Protein AF-A0A0C9T928-F1 (afdb_monomer_lite)

Radius of gyration: 13.08 Å; chains: 1; bounding box: 31×22×32 Å

Foldseek 3Di:
DQQFDADPVGHTDDHDDPLCPLQEDDPPDPDHPPHHHDYDDCVVPQDDPRNVVPD

pLDDT: mean 85.45, std 6.26, range [59.38, 92.75]

Sequence (55 aa):
DSGWIISPDFKLLLWVPPAYRKGLWWPRTIGLLGARRTSLDLSNFAHGELWIDCY

Organism: Sphaerobolus stellatus (strain SS14) (NCBI:txid990650)

Structure (mmCIF, N/CA/C/O backbone):
data_AF-A0A0C9T928-F1
#
_entry.id   AF-A0A0C9T928-F1
#
loop_
_atom_site.group_PDB
_atom_site.id
_atom_site.type_symbol
_atom_site.label_atom_id
_atom_site.label_alt_id
_atom_site.label_comp_id
_atom_site.label_asym_id
_atom_site.label_entity_id
_atom_site.label_seq_id
_atom_site.pdbx_PDB_ins_code
_atom_site.Cartn_x
_atom_site.Cartn_y
_atom_site.Cartn_z
_atom_site.occupancy
_atom_site.B_iso_or_equiv
_atom_site.auth_seq_id
_atom_site.auth_comp_id
_atom_site.auth_asym_id
_atom_site.auth_atom_id
_atom_site.pdbx_PDB_model_num
ATOM 1 N N . ASP A 1 1 ? 6.912 -11.300 -3.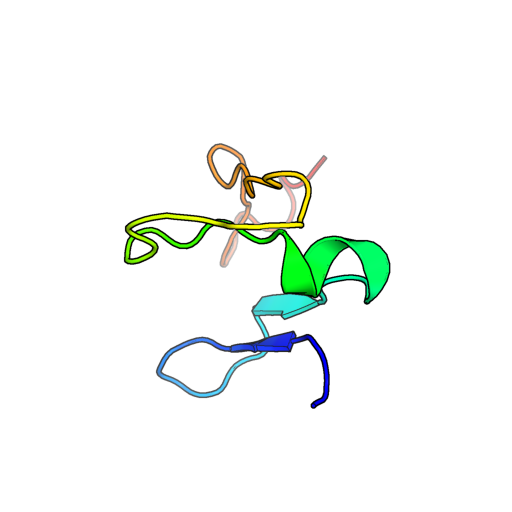552 1.00 59.38 1 ASP A N 1
ATOM 2 C CA . ASP A 1 1 ? 6.206 -11.120 -4.839 1.00 59.38 1 ASP A CA 1
ATOM 3 C C . ASP A 1 1 ? 4.676 -11.221 -4.788 1.00 59.38 1 ASP A C 1
ATOM 5 O O . ASP A 1 1 ? 4.036 -11.462 -5.805 1.00 59.38 1 ASP A O 1
ATOM 9 N N . SER A 1 2 ? 4.031 -10.945 -3.650 1.00 86.19 2 SER A N 1
ATOM 10 C CA . SER A 1 2 ? 2.567 -11.070 -3.541 1.00 86.19 2 SER A CA 1
ATOM 11 C C . SER A 1 2 ? 1.786 -9.875 -4.123 1.00 86.19 2 SER A C 1
ATOM 13 O O . SER A 1 2 ? 0.597 -9.993 -4.412 1.00 86.19 2 SER A O 1
ATOM 15 N N . GLY A 1 3 ? 2.447 -8.730 -4.338 1.00 89.69 3 GLY A N 1
ATOM 16 C CA . GLY A 1 3 ? 1.811 -7.497 -4.819 1.00 89.69 3 GLY A CA 1
ATOM 17 C C . GLY A 1 3 ? 1.062 -6.710 -3.743 1.00 89.69 3 GLY A C 1
ATOM 18 O O . GLY A 1 3 ? 0.438 -5.707 -4.071 1.00 89.69 3 GLY A O 1
ATOM 19 N N . TRP A 1 4 ? 1.124 -7.142 -2.483 1.00 92.75 4 TRP A N 1
ATOM 20 C CA . TRP A 1 4 ? 0.540 -6.421 -1.358 1.00 92.75 4 TRP A CA 1
ATOM 21 C C . TRP A 1 4 ? 1.454 -5.303 -0.865 1.00 92.75 4 TRP A C 1
ATOM 23 O O . TRP A 1 4 ? 2.657 -5.501 -0.695 1.00 92.75 4 TRP A O 1
ATOM 33 N N . ILE A 1 5 ? 0.857 -4.148 -0.588 1.00 90.06 5 ILE A N 1
ATOM 34 C CA . ILE A 1 5 ? 1.444 -3.118 0.262 1.00 90.06 5 ILE A CA 1
ATOM 35 C C . ILE A 1 5 ? 1.159 -3.517 1.700 1.00 90.06 5 ILE A C 1
ATOM 37 O O . ILE A 1 5 ? 0.017 -3.812 2.061 1.00 90.06 5 ILE A O 1
ATOM 41 N N . ILE A 1 6 ? 2.215 -3.548 2.498 1.00 91.06 6 ILE A N 1
ATOM 42 C CA . ILE A 1 6 ? 2.180 -4.019 3.874 1.00 91.06 6 ILE A CA 1
ATOM 43 C C . ILE A 1 6 ? 2.579 -2.853 4.772 1.00 91.06 6 ILE A C 1
ATOM 45 O O . ILE A 1 6 ? 3.500 -2.097 4.450 1.00 91.06 6 ILE A O 1
ATOM 49 N N . SER A 1 7 ? 1.864 -2.685 5.874 1.00 87.31 7 SER A N 1
ATOM 50 C CA . SER A 1 7 ? 2.204 -1.715 6.907 1.00 87.31 7 SER A CA 1
ATOM 51 C C . SER A 1 7 ? 3.473 -2.125 7.676 1.00 87.31 7 SER A C 1
ATOM 53 O O . SER A 1 7 ? 3.897 -3.283 7.616 1.00 87.31 7 SER A O 1
ATOM 55 N N . PRO A 1 8 ? 4.087 -1.206 8.444 1.00 88.69 8 PRO A N 1
ATOM 56 C CA . PRO A 1 8 ? 5.237 -1.535 9.290 1.00 88.69 8 PRO A CA 1
ATOM 57 C C . PRO A 1 8 ? 4.972 -2.644 10.324 1.00 88.69 8 PRO A C 1
ATOM 59 O O . PRO A 1 8 ? 5.907 -3.330 10.721 1.00 88.69 8 PRO A O 1
ATOM 62 N N . ASP A 1 9 ? 3.716 -2.842 10.739 1.00 92.38 9 ASP A N 1
ATOM 63 C CA . ASP A 1 9 ? 3.264 -3.918 11.637 1.00 92.38 9 ASP A CA 1
ATOM 64 C C . ASP A 1 9 ? 2.827 -5.198 10.893 1.00 92.38 9 ASP A C 1
ATOM 66 O O . ASP A 1 9 ? 2.127 -6.038 11.454 1.00 92.38 9 ASP A O 1
ATOM 70 N N . PHE A 1 10 ? 3.254 -5.369 9.638 1.00 89.75 10 PHE A N 1
ATOM 71 C CA . PHE A 1 10 ? 3.021 -6.557 8.807 1.00 89.75 10 PHE A CA 1
ATOM 72 C C . PHE A 1 10 ? 1.557 -6.840 8.431 1.00 89.75 10 PHE A C 1
ATOM 74 O O . PHE A 1 10 ? 1.229 -7.950 8.005 1.00 89.75 10 PHE A O 1
ATOM 81 N N . LYS A 1 11 ? 0.668 -5.845 8.514 1.00 89.25 11 LYS A N 1
ATOM 82 C CA . LYS A 1 11 ? -0.720 -5.981 8.052 1.00 89.25 11 LYS A CA 1
ATOM 83 C C . LYS A 1 11 ? -0.833 -5.664 6.567 1.00 89.25 11 LYS A C 1
ATOM 85 O O . LYS A 1 11 ? -0.180 -4.759 6.048 1.00 89.25 11 LYS A O 1
ATOM 90 N N . LEU A 1 12 ? -1.684 -6.413 5.873 1.00 89.38 12 LEU A N 1
ATOM 91 C CA . LEU A 1 12 ? -1.994 -6.171 4.468 1.00 89.38 12 LEU A CA 1
ATOM 92 C C . LEU A 1 12 ? -2.880 -4.926 4.357 1.00 89.38 12 LEU A C 1
ATOM 94 O O . LEU A 1 12 ? -3.954 -4.889 4.950 1.00 89.38 12 LEU A O 1
ATOM 98 N N . LEU A 1 13 ? -2.429 -3.921 3.607 1.00 87.00 13 LEU A N 1
ATOM 99 C CA . LEU A 1 13 ? -3.173 -2.676 3.407 1.00 87.00 13 LEU A CA 1
ATOM 100 C C . LEU A 1 13 ? -3.961 -2.707 2.101 1.00 87.00 13 LEU A C 1
ATOM 102 O O . LEU A 1 13 ? -5.173 -2.528 2.096 1.00 87.00 13 LEU A O 1
ATOM 106 N N . LEU A 1 14 ? -3.268 -2.943 0.985 1.00 88.88 14 LEU A N 1
ATOM 107 C CA . LEU A 1 14 ? -3.889 -2.990 -0.336 1.00 88.88 14 LEU A CA 1
ATOM 108 C C . LEU A 1 14 ? -3.087 -3.850 -1.302 1.00 88.88 14 LEU A C 1
ATOM 110 O O . LEU A 1 14 ? -1.863 -3.955 -1.202 1.00 88.88 14 LEU A O 1
ATOM 114 N N . TRP A 1 15 ? -3.779 -4.449 -2.261 1.00 91.31 15 TRP A N 1
ATOM 115 C CA . TRP A 1 15 ? -3.154 -5.234 -3.311 1.00 91.31 15 TRP A CA 1
ATOM 116 C C . TRP A 1 15 ? -3.014 -4.418 -4.593 1.00 91.31 15 TRP A C 1
ATOM 118 O O . TRP A 1 15 ? -3.958 -3.775 -5.043 1.00 91.31 15 TRP A O 1
ATOM 128 N N . VAL A 1 16 ? -1.833 -4.470 -5.208 1.00 91.88 16 VAL A N 1
ATOM 129 C CA . VAL A 1 16 ? -1.530 -3.765 -6.454 1.00 91.88 16 VAL A CA 1
ATOM 130 C C . VAL A 1 16 ? -1.581 -4.746 -7.630 1.00 91.88 16 VAL A C 1
ATOM 132 O O . VAL A 1 16 ? -0.805 -5.719 -7.658 1.00 91.88 16 VAL A O 1
ATOM 135 N N . PRO A 1 17 ? -2.412 -4.486 -8.656 1.00 92.56 17 PRO A N 1
ATOM 136 C CA . PRO A 1 17 ? -2.443 -5.308 -9.858 1.00 92.56 17 PRO A CA 1
ATOM 137 C C . PRO A 1 17 ? -1.089 -5.331 -10.588 1.00 92.56 17 PRO A C 1
ATOM 139 O O . PRO A 1 17 ? -0.439 -4.286 -10.684 1.00 92.56 17 PRO A O 1
ATOM 142 N N . PRO A 1 18 ? -0.654 -6.481 -11.152 1.00 90.75 18 PRO A N 1
ATOM 143 C CA . PRO A 1 18 ? 0.654 -6.628 -11.802 1.00 90.75 18 PRO A CA 1
ATOM 144 C C . PRO A 1 18 ? 0.985 -5.547 -12.834 1.00 90.75 18 PRO A C 1
ATOM 146 O O . PRO A 1 18 ? 2.120 -5.072 -12.872 1.00 90.75 18 PRO A O 1
ATOM 149 N N . ALA A 1 19 ? -0.012 -5.120 -13.615 1.00 90.75 19 ALA A N 1
ATOM 150 C CA . ALA A 1 19 ? 0.134 -4.101 -14.652 1.00 90.75 19 ALA A CA 1
ATOM 151 C C . ALA A 1 19 ? 0.642 -2.749 -14.116 1.00 90.75 19 ALA A C 1
ATOM 153 O O . ALA A 1 19 ? 1.346 -2.034 -14.827 1.00 90.75 19 ALA A O 1
ATOM 154 N N . TYR A 1 20 ? 0.337 -2.415 -12.860 1.00 89.69 20 TYR A N 1
ATOM 155 C CA . TYR A 1 20 ? 0.675 -1.121 -12.262 1.00 89.69 20 TYR A CA 1
ATOM 156 C C . TYR A 1 20 ? 1.939 -1.154 -11.402 1.00 89.69 20 TYR A C 1
ATOM 158 O O . TYR A 1 20 ? 2.516 -0.106 -11.129 1.00 89.69 20 TYR A O 1
ATOM 166 N N . ARG A 1 21 ? 2.427 -2.337 -11.008 1.00 88.81 21 ARG A N 1
ATOM 167 C CA . ARG A 1 21 ? 3.541 -2.478 -10.047 1.00 88.81 21 ARG A CA 1
ATOM 168 C C . ARG A 1 21 ? 4.827 -1.801 -10.511 1.00 88.81 21 ARG A C 1
ATOM 170 O O . ARG A 1 21 ? 5.475 -1.127 -9.721 1.00 88.81 21 ARG A O 1
ATOM 177 N N . LYS A 1 22 ? 5.177 -1.949 -11.794 1.00 87.94 22 LYS A N 1
ATOM 178 C CA . LYS A 1 22 ? 6.380 -1.323 -12.373 1.00 87.94 22 LYS A CA 1
ATOM 179 C C . LYS A 1 22 ? 6.269 0.197 -12.450 1.00 87.94 22 LYS A C 1
ATOM 181 O O . LYS A 1 22 ? 7.285 0.873 -12.420 1.00 87.94 22 LYS A O 1
ATOM 186 N N . GLY A 1 23 ? 5.051 0.714 -12.588 1.00 90.62 23 GLY A N 1
ATOM 187 C CA . GLY A 1 23 ? 4.777 2.138 -12.727 1.00 90.62 23 GLY A CA 1
ATOM 188 C C . GLY A 1 23 ? 4.492 2.859 -11.415 1.00 90.62 23 GLY A C 1
ATOM 189 O O . GLY A 1 23 ? 4.353 4.083 -11.425 1.00 90.62 23 GLY A O 1
ATOM 190 N N . LEU A 1 24 ? 4.360 2.118 -10.312 1.00 90.31 24 LEU A N 1
ATOM 191 C CA . LEU A 1 24 ? 3.877 2.649 -9.048 1.00 90.31 24 LEU A CA 1
ATOM 192 C C . LEU A 1 24 ? 4.876 3.653 -8.466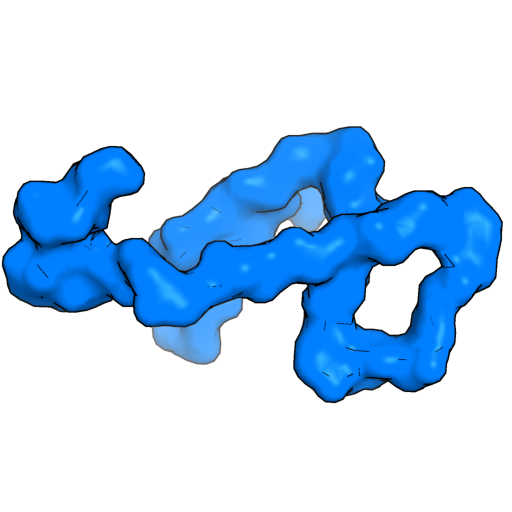 1.00 90.31 24 LEU A C 1
ATOM 194 O O . LEU A 1 24 ? 6.030 3.330 -8.183 1.00 90.31 24 LEU A O 1
ATOM 198 N N . TRP A 1 25 ? 4.411 4.887 -8.309 1.00 89.50 25 TRP A N 1
ATOM 199 C CA . TRP A 1 25 ? 5.197 5.999 -7.808 1.00 89.50 25 TRP A CA 1
ATOM 200 C C . TRP A 1 25 ? 5.105 6.063 -6.290 1.00 89.50 25 TRP A C 1
ATOM 202 O O . TRP A 1 25 ? 4.048 6.369 -5.736 1.00 89.50 25 TRP A O 1
ATOM 212 N N . TRP A 1 26 ? 6.223 5.818 -5.618 1.00 85.06 26 TRP A N 1
ATOM 213 C CA . TRP A 1 26 ? 6.316 5.909 -4.168 1.00 85.06 26 TRP A CA 1
ATOM 214 C C . TRP A 1 26 ? 6.787 7.303 -3.747 1.00 85.06 26 TRP A C 1
ATOM 216 O O . TRP A 1 26 ? 7.488 7.968 -4.512 1.00 85.06 26 TRP A O 1
ATOM 226 N N . PRO A 1 27 ? 6.512 7.738 -2.505 1.00 81.44 27 PRO A N 1
ATOM 227 C CA . PRO A 1 27 ? 7.040 9.001 -1.983 1.00 81.44 27 PRO A CA 1
ATOM 228 C C . PRO A 1 27 ? 8.573 9.119 -2.060 1.00 81.44 27 PRO A C 1
ATOM 230 O O . PRO A 1 27 ? 9.103 10.219 -2.134 1.00 81.44 27 PRO A O 1
ATOM 233 N N . ARG A 1 28 ? 9.291 7.984 -2.072 1.00 80.88 28 ARG A N 1
ATOM 234 C CA . ARG A 1 28 ? 10.757 7.911 -2.214 1.00 80.88 28 ARG A CA 1
ATOM 235 C C . ARG A 1 28 ? 11.245 7.622 -3.642 1.00 80.88 28 ARG A C 1
ATOM 237 O O . ARG A 1 28 ? 12.441 7.437 -3.846 1.00 80.88 28 ARG A O 1
ATOM 244 N N . THR A 1 29 ? 10.358 7.562 -4.634 1.00 84.88 29 THR A N 1
ATOM 245 C CA . THR A 1 29 ? 10.752 7.382 -6.038 1.00 84.88 29 THR A CA 1
ATOM 246 C C . THR A 1 29 ? 11.283 8.703 -6.596 1.00 84.88 29 THR A C 1
ATOM 248 O O . THR A 1 29 ? 10.567 9.697 -6.619 1.00 84.88 29 THR A O 1
ATOM 251 N N . ILE A 1 30 ? 12.537 8.710 -7.060 1.00 80.75 30 ILE A N 1
ATOM 252 C CA . ILE A 1 30 ? 13.199 9.901 -7.630 1.00 80.75 30 ILE A CA 1
ATOM 253 C C . ILE A 1 30 ? 12.924 10.021 -9.140 1.00 80.75 30 ILE A C 1
ATOM 255 O O . ILE A 1 30 ? 12.859 11.117 -9.687 1.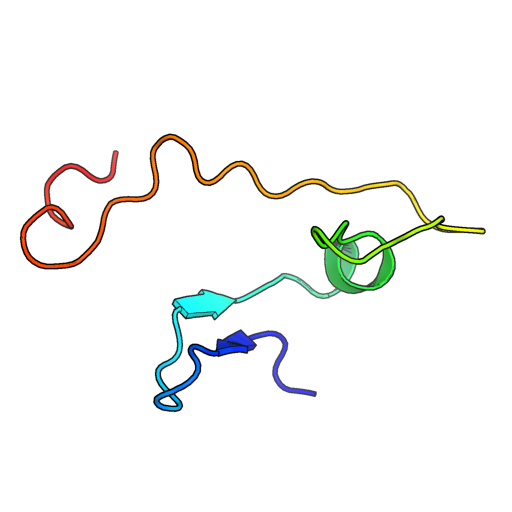00 80.75 30 ILE A O 1
ATOM 259 N N . GLY A 1 31 ? 12.714 8.895 -9.823 1.00 80.56 31 GLY A N 1
ATOM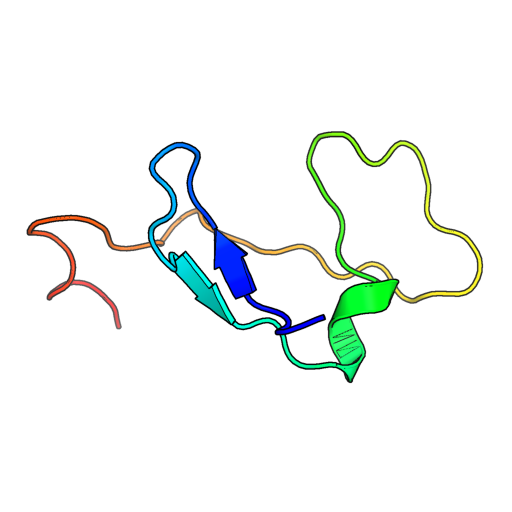 260 C CA . GLY A 1 31 ? 12.443 8.848 -11.255 1.00 80.56 31 GLY A CA 1
ATOM 261 C C . GLY A 1 31 ? 11.997 7.458 -11.691 1.00 80.56 31 GLY A C 1
ATOM 262 O O . GLY A 1 31 ? 12.320 6.464 -11.042 1.00 80.56 31 GLY A O 1
ATOM 263 N N . LEU A 1 32 ? 11.248 7.400 -12.792 1.00 84.50 32 LEU A N 1
ATOM 264 C CA . LEU A 1 32 ? 10.790 6.161 -13.409 1.00 84.50 32 LEU A CA 1
ATOM 265 C C . LEU A 1 32 ? 11.168 6.175 -14.893 1.00 84.50 32 LEU A C 1
ATOM 267 O O . LEU A 1 32 ? 10.808 7.106 -15.609 1.00 84.50 32 LEU A O 1
ATOM 271 N N . LEU A 1 33 ? 11.877 5.142 -15.352 1.00 82.25 33 LEU A N 1
ATOM 272 C CA . LEU A 1 33 ? 12.273 4.973 -16.751 1.00 82.25 33 LEU A CA 1
ATOM 273 C C . LEU A 1 33 ? 11.552 3.764 -17.353 1.00 82.25 33 LEU A C 1
ATOM 275 O O . LEU A 1 33 ? 11.489 2.705 -16.735 1.00 82.25 33 LEU A O 1
ATOM 279 N N . GLY A 1 34 ? 11.010 3.920 -18.564 1.00 83.19 34 GLY A N 1
ATOM 280 C CA . GLY A 1 34 ? 10.424 2.810 -19.327 1.00 83.19 34 GLY A CA 1
ATOM 281 C C . GLY A 1 34 ? 9.095 2.254 -18.795 1.00 83.19 34 GLY A C 1
ATOM 282 O O . GLY A 1 34 ? 8.648 1.211 -19.265 1.00 83.19 34 GLY A O 1
ATOM 283 N N . ALA A 1 35 ? 8.444 2.926 -17.843 1.00 85.75 35 ALA A N 1
ATOM 284 C CA . ALA A 1 35 ? 7.118 2.557 -17.355 1.00 85.75 35 ALA A CA 1
ATOM 285 C C . ALA A 1 35 ? 6.221 3.791 -17.208 1.00 85.75 35 ALA A C 1
ATOM 287 O O . ALA A 1 35 ? 6.686 4.896 -16.923 1.00 85.75 35 ALA A O 1
ATOM 288 N N . ARG A 1 36 ? 4.912 3.601 -17.400 1.00 88.44 36 ARG A N 1
ATOM 289 C CA . ARG A 1 36 ? 3.932 4.669 -17.196 1.00 88.44 36 ARG A CA 1
ATOM 290 C C . ARG A 1 36 ? 3.793 4.937 -15.702 1.00 88.44 36 ARG A C 1
ATOM 292 O O . ARG A 1 36 ? 3.450 4.029 -14.946 1.00 88.44 36 ARG A O 1
ATOM 299 N N . ARG A 1 37 ? 4.020 6.187 -15.291 1.00 88.69 37 ARG A N 1
ATOM 300 C CA . ARG A 1 37 ? 3.816 6.611 -13.902 1.00 88.69 37 ARG A CA 1
ATOM 301 C C . ARG A 1 37 ? 2.375 6.327 -13.481 1.00 88.69 37 ARG A C 1
ATOM 303 O O . ARG A 1 37 ? 1.436 6.763 -14.140 1.00 88.69 37 ARG A O 1
ATOM 310 N N . THR A 1 38 ? 2.234 5.617 -12.372 1.00 90.25 38 THR A N 1
ATOM 311 C CA . THR A 1 38 ? 0.971 5.327 -11.700 1.00 90.25 38 THR A CA 1
ATOM 312 C C . THR A 1 38 ? 1.084 5.858 -10.280 1.00 90.25 38 THR A C 1
ATOM 314 O O . THR A 1 38 ? 1.930 5.401 -9.517 1.00 90.25 38 THR A O 1
ATOM 317 N N . SER A 1 39 ? 0.284 6.858 -9.929 1.00 89.50 39 SER A N 1
ATOM 318 C CA . SER A 1 39 ? 0.196 7.369 -8.560 1.00 89.50 39 SER A CA 1
ATOM 319 C C . SER A 1 39 ? -0.994 6.742 -7.859 1.00 89.50 39 SER A C 1
ATOM 321 O O . SER A 1 39 ? -2.063 6.616 -8.454 1.00 89.50 39 SER A O 1
ATOM 323 N N . LEU A 1 40 ? -0.808 6.382 -6.595 1.00 87.88 40 LEU A N 1
ATOM 324 C CA . LEU A 1 40 ? -1.903 5.979 -5.733 1.00 87.88 40 LEU A CA 1
ATOM 325 C C . LEU A 1 40 ? -2.407 7.217 -4.993 1.00 87.88 40 LEU A C 1
ATOM 327 O O . LEU A 1 40 ? -1.652 7.830 -4.240 1.00 87.88 40 LEU A O 1
ATOM 331 N N . ASP A 1 41 ? -3.654 7.594 -5.246 1.00 86.94 41 ASP A N 1
ATOM 332 C CA . ASP A 1 41 ? -4.334 8.614 -4.460 1.00 86.94 41 ASP A CA 1
ATOM 333 C C . ASP A 1 41 ? -4.959 7.949 -3.232 1.00 86.94 41 ASP A C 1
ATOM 335 O O . ASP A 1 41 ? -5.773 7.037 -3.356 1.00 86.94 41 ASP A O 1
ATOM 339 N N . LEU A 1 42 ? -4.522 8.377 -2.051 1.00 83.56 42 LEU A N 1
ATOM 340 C CA . LEU A 1 42 ? -4.999 7.886 -0.757 1.00 83.56 42 LEU A CA 1
ATOM 341 C C . LEU A 1 42 ? -5.742 8.973 0.027 1.00 83.56 42 LEU A C 1
ATOM 343 O O . LEU A 1 42 ? -6.005 8.790 1.212 1.00 83.56 42 LEU A O 1
ATOM 347 N N . SER A 1 43 ? -6.068 10.104 -0.606 1.00 85.75 43 SER A N 1
ATOM 348 C CA . SER A 1 43 ? -6.742 11.233 0.049 1.00 85.75 43 SER A CA 1
ATOM 349 C C . SER A 1 43 ? -8.076 10.844 0.692 1.00 85.75 43 SER A C 1
ATOM 351 O O . SER A 1 43 ? -8.397 11.345 1.764 1.00 85.75 4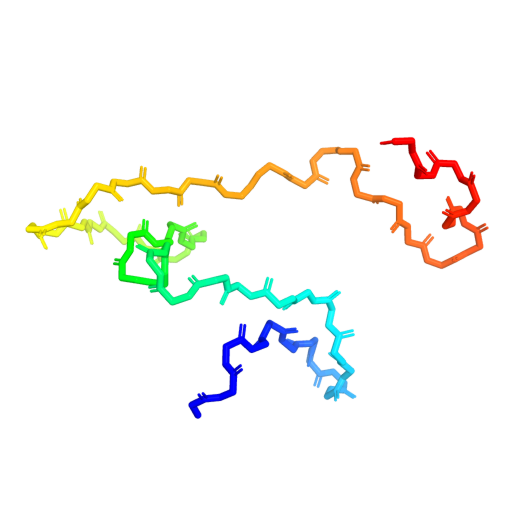3 SER A O 1
ATOM 353 N N . ASN A 1 44 ? -8.795 9.895 0.087 1.00 82.81 44 ASN A N 1
ATOM 354 C CA . ASN A 1 44 ? -10.067 9.361 0.580 1.00 82.81 44 ASN A CA 1
ATOM 355 C C . ASN A 1 44 ? -9.942 7.927 1.119 1.00 82.81 44 ASN A C 1
ATOM 357 O O . ASN A 1 44 ? -10.908 7.169 1.117 1.00 82.81 44 ASN A O 1
ATOM 361 N N . PHE A 1 45 ? -8.744 7.509 1.533 1.00 82.88 45 PHE A N 1
ATOM 362 C CA . PHE A 1 45 ? -8.550 6.159 2.049 1.00 82.88 45 PHE A CA 1
ATOM 363 C C . PHE A 1 45 ? -9.159 6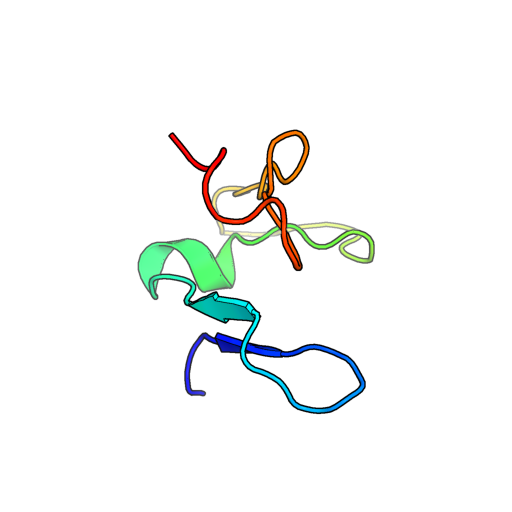.013 3.451 1.00 82.88 45 PHE A C 1
ATOM 365 O O . PHE A 1 45 ? -8.598 6.465 4.457 1.00 82.88 45 PHE A O 1
ATOM 372 N N . ALA A 1 46 ? -10.310 5.348 3.511 1.00 83.81 46 ALA A N 1
ATOM 373 C CA . ALA A 1 46 ? -10.967 4.973 4.751 1.00 83.81 46 ALA A CA 1
ATOM 374 C C . ALA A 1 46 ? -10.123 3.952 5.535 1.00 83.81 46 ALA A C 1
ATOM 376 O O . ALA A 1 46 ? -9.615 2.979 4.977 1.00 83.81 46 ALA A O 1
ATOM 377 N N . HIS A 1 47 ? -9.959 4.169 6.840 1.00 79.06 47 HIS A N 1
ATOM 378 C CA . HIS A 1 47 ? -9.128 3.327 7.701 1.00 79.06 47 HIS A CA 1
ATOM 379 C C . HIS A 1 47 ? -9.688 3.249 9.125 1.00 79.06 47 HIS A C 1
ATOM 381 O O . HIS A 1 47 ? -10.388 4.148 9.588 1.00 79.06 47 HIS A O 1
ATOM 387 N N . GLY A 1 48 ? -9.362 2.167 9.838 1.00 79.81 48 GLY A N 1
ATOM 388 C CA . GLY A 1 48 ? -9.869 1.939 11.192 1.00 79.81 48 GLY A CA 1
ATOM 389 C C . GLY A 1 48 ? -11.392 1.797 11.208 1.00 79.81 48 GLY A C 1
ATOM 390 O O . GLY A 1 48 ? -11.948 1.054 10.406 1.00 79.81 48 GLY A O 1
ATOM 391 N N . GLU A 1 49 ? -12.061 2.512 12.110 1.00 84.50 49 GLU A N 1
ATOM 392 C CA . GLU A 1 49 ? -13.526 2.492 12.253 1.00 84.50 49 GLU A CA 1
ATOM 393 C C . GLU A 1 49 ? -14.255 3.219 11.115 1.00 84.50 49 GLU A C 1
ATOM 395 O O . GLU A 1 49 ? -15.421 2.936 10.856 1.00 84.50 49 GLU A O 1
ATOM 400 N N . LEU A 1 50 ? -13.551 4.081 10.375 1.00 83.44 50 LEU A N 1
ATOM 401 C CA . LEU A 1 50 ? -14.101 4.834 9.246 1.00 83.44 50 LEU A CA 1
ATOM 402 C C . LEU A 1 50 ? -14.222 3.994 7.966 1.00 83.44 50 LEU A C 1
ATOM 404 O O . LEU A 1 50 ? -14.600 4.522 6.929 1.00 83.44 50 LEU A O 1
ATOM 408 N N . TRP A 1 51 ? -13.900 2.692 8.001 1.00 77.25 51 TRP A N 1
ATOM 409 C CA . TRP A 1 51 ? -13.968 1.807 6.826 1.00 77.25 51 TRP A CA 1
ATOM 410 C C . TRP A 1 51 ? -15.355 1.786 6.165 1.00 77.25 51 TRP A C 1
ATOM 412 O O . TRP A 1 51 ? -15.451 1.552 4.962 1.00 77.25 51 TRP A O 1
ATOM 422 N N . ILE A 1 52 ? -16.413 2.042 6.941 1.00 82.56 52 ILE A N 1
ATOM 423 C CA . ILE A 1 52 ? -17.796 2.102 6.458 1.00 82.56 52 ILE A CA 1
ATOM 424 C C . ILE A 1 52 ? -18.063 3.307 5.545 1.00 82.56 52 ILE A C 1
ATOM 426 O O . ILE A 1 52 ? -18.992 3.269 4.745 1.00 82.56 52 ILE A O 1
ATOM 430 N N . ASP A 1 53 ? -17.220 4.336 5.612 1.00 80.31 53 ASP A N 1
ATOM 431 C CA . ASP A 1 53 ? -17.305 5.533 4.773 1.00 80.31 53 ASP A CA 1
ATOM 432 C C . ASP A 1 53 ? -16.526 5.377 3.454 1.00 80.31 53 ASP A C 1
ATOM 434 O O . ASP A 1 53 ? -16.331 6.345 2.716 1.00 80.31 53 ASP A O 1
ATOM 438 N N . CYS A 1 54 ? -16.048 4.166 3.147 1.00 70.31 54 CYS A N 1
ATOM 439 C CA . CYS A 1 54 ? -15.399 3.863 1.878 1.00 70.31 54 CYS A CA 1
ATOM 440 C C . CYS A 1 54 ? -16.466 3.624 0.795 1.00 70.31 54 CYS A C 1
ATOM 442 O O . CYS A 1 54 ? -17.104 2.569 0.784 1.00 70.31 54 CYS A O 1
ATOM 444 N N . TYR A 1 55 ? -16.646 4.593 -0.108 1.00 66.75 55 TYR A N 1
ATOM 445 C CA . TYR A 1 55 ? -17.564 4.524 -1.258 1.00 66.75 55 TYR A CA 1
ATOM 446 C C . TYR A 1 55 ? -16.839 4.195 -2.567 1.00 66.75 55 TYR A C 1
ATOM 448 O O . TYR A 1 55 ? -15.688 4.659 -2.743 1.00 66.75 55 TYR A O 1
#

Secondary structure (DSSP, 8-state):
---EEE-TTS-EEEEPPHHHHTTEE-TT-----SS--EEPP-TT---GGGGGG--